Protein AF-A0A6J4SX47-F1 (afdb_monomer)

Nearest PDB structures (foldseek):
  3dm9-assembly1_B  TM=4.734E-01  e=7.392E+00  Pyrococcus furiosus

Radius of gyration: 22.58 Å; Cα contacts (8 Å, |Δi|>4): 98; chains: 1; bounding box: 32×55×76 Å

Foldseek 3Di:
DPDPDDDPQDLQLLLLLLVQLVVNVLSVVSVVDDPVLSVQLVVQLVVCVVPPDFPPDDDGCDSSQSSNQSSCCSVVVDGDGGPHPGTDDPPVRVVVVPPDPDPDPDDDDDDDDDD

Sequence (115 aa):
MPENFQITFRRDLLAETLWEYGEDDLAEAALRLSEDELRQVQILAVWHHENDPEPETGPQLLAGRIMARAMIEFAERTARDTKRVRRRTRPEHAGHLAGERSPDTPAEHGLNRHL

Secondary structure (DSSP, 8-state):
--TT------HHHHHHHHHHTT-HHHHHHHHH--HHHHHHHHHHHHHHHHHSPPPSSSS---HHHHHHHHHHHHHHSS----S-SSPPPPHHHHHHHS-----------------

pLDDT: mean 74.73, std 18.99, range [40.03, 94.62]

Structure (mmCIF, N/CA/C/O backbone):
data_AF-A0A6J4SX47-F1
#
_entry.id   AF-A0A6J4SX47-F1
#
loop_
_atom_site.group_PDB
_atom_site.id
_atom_site.type_symbol
_atom_site.label_atom_id
_atom_site.label_alt_id
_atom_site.label_comp_id
_atom_site.label_asym_id
_atom_site.label_entity_id
_atom_site.label_seq_id
_atom_site.pdbx_PDB_ins_code
_atom_site.Cartn_x
_atom_site.Cartn_y
_atom_site.Cartn_z
_atom_site.occupancy
_atom_site.B_iso_or_equiv
_atom_site.auth_seq_id
_atom_site.auth_comp_id
_atom_site.auth_asym_id
_atom_site.auth_atom_id
_atom_site.pdbx_PDB_model_num
ATOM 1 N N . MET A 1 1 ? 11.214 22.303 -1.314 1.00 40.03 1 MET A N 1
ATOM 2 C CA . MET A 1 1 ? 10.288 21.183 -1.569 1.00 40.03 1 MET A CA 1
ATOM 3 C C . MET A 1 1 ? 10.338 20.918 -3.061 1.00 40.03 1 MET A C 1
ATOM 5 O O . MET A 1 1 ? 10.153 21.888 -3.789 1.00 40.03 1 MET A O 1
ATOM 9 N N . PRO A 1 2 ? 10.687 19.716 -3.543 1.00 44.50 2 PRO A N 1
ATOM 10 C CA . PRO A 1 2 ? 10.609 19.441 -4.974 1.00 44.50 2 PRO A CA 1
ATOM 11 C C . PRO A 1 2 ? 9.133 19.519 -5.402 1.00 44.50 2 PRO A C 1
ATOM 13 O O . PRO A 1 2 ? 8.269 18.891 -4.799 1.00 44.50 2 PRO A O 1
ATOM 16 N N . GLU A 1 3 ? 8.832 20.366 -6.386 1.00 52.53 3 GLU A N 1
ATOM 17 C CA . GLU A 1 3 ? 7.478 20.894 -6.632 1.00 52.53 3 GLU A CA 1
ATOM 18 C C . GLU A 1 3 ? 6.550 20.013 -7.488 1.00 52.53 3 GLU A C 1
ATOM 20 O O . GLU A 1 3 ? 5.399 20.384 -7.673 1.00 52.53 3 GLU A O 1
ATOM 25 N N . ASN A 1 4 ? 6.974 18.844 -7.985 1.00 50.59 4 ASN A N 1
ATOM 26 C CA . ASN A 1 4 ? 6.222 18.165 -9.059 1.00 50.59 4 ASN A CA 1
ATOM 27 C C . ASN A 1 4 ? 5.830 16.698 -8.818 1.00 50.59 4 ASN A C 1
ATOM 29 O O . ASN A 1 4 ? 5.344 16.054 -9.747 1.00 50.59 4 ASN A O 1
ATOM 33 N N . PHE A 1 5 ? 5.981 16.152 -7.607 1.00 51.50 5 PHE A N 1
ATOM 34 C CA . PHE A 1 5 ? 5.524 14.787 -7.317 1.00 51.50 5 PHE A CA 1
ATOM 35 C C . PHE A 1 5 ? 4.291 14.789 -6.409 1.00 51.50 5 PHE A C 1
ATOM 37 O O . PHE A 1 5 ? 4.383 14.881 -5.187 1.00 51.50 5 PHE A O 1
ATOM 44 N N . GLN A 1 6 ? 3.110 14.701 -7.023 1.00 55.22 6 GLN A N 1
ATOM 45 C CA . GLN A 1 6 ? 1.841 14.538 -6.316 1.00 55.22 6 GLN A CA 1
ATOM 46 C C . GLN A 1 6 ? 1.385 13.080 -6.400 1.00 55.22 6 GLN A C 1
ATOM 48 O O . GLN A 1 6 ? 0.811 12.653 -7.402 1.00 55.22 6 GLN A O 1
ATOM 53 N N . ILE A 1 7 ? 1.588 12.311 -5.326 1.00 61.75 7 ILE A N 1
ATOM 54 C CA . ILE A 1 7 ? 0.858 11.051 -5.162 1.00 61.75 7 ILE A CA 1
ATOM 55 C C . ILE A 1 7 ? -0.564 11.406 -4.726 1.00 61.75 7 ILE A C 1
ATOM 57 O O . ILE A 1 7 ? -0.783 11.883 -3.611 1.00 61.75 7 ILE A O 1
ATOM 61 N N . THR A 1 8 ? -1.540 11.163 -5.602 1.00 66.50 8 THR A N 1
ATOM 62 C CA . THR A 1 8 ? -2.956 11.226 -5.221 1.00 66.50 8 THR A CA 1
ATOM 63 C C . THR A 1 8 ? -3.250 10.022 -4.333 1.00 66.50 8 THR A C 1
ATOM 65 O O . THR A 1 8 ? -3.323 8.899 -4.820 1.00 66.50 8 THR A O 1
ATOM 68 N N . PHE A 1 9 ? -3.382 10.248 -3.028 1.00 70.06 9 PHE A N 1
ATOM 69 C CA . PHE A 1 9 ? -3.578 9.188 -2.044 1.00 70.06 9 PHE A CA 1
ATOM 70 C C . PHE A 1 9 ? -5.063 9.056 -1.704 1.00 70.06 9 PHE A C 1
ATOM 72 O O . PHE A 1 9 ? -5.653 9.944 -1.091 1.00 70.06 9 PHE A O 1
ATOM 79 N N . ARG A 1 10 ? -5.684 7.948 -2.116 1.00 85.06 10 ARG A N 1
ATOM 80 C CA . ARG A 1 10 ? -7.049 7.574 -1.723 1.00 85.06 10 ARG A CA 1
ATOM 81 C C . ARG A 1 10 ? -7.076 6.108 -1.307 1.00 85.06 10 ARG A C 1
ATOM 83 O O . ARG A 1 10 ? -6.327 5.303 -1.858 1.00 85.06 10 ARG A O 1
ATOM 90 N N . ARG A 1 11 ? -7.956 5.756 -0.364 1.00 90.19 11 ARG A N 1
ATOM 91 C CA . ARG A 1 11 ? -8.082 4.380 0.158 1.00 90.19 11 ARG A CA 1
ATOM 92 C C . ARG A 1 11 ? -8.378 3.358 -0.932 1.00 90.19 11 ARG A C 1
ATOM 94 O O . ARG A 1 11 ? -7.792 2.285 -0.934 1.00 90.19 11 ARG A O 1
ATOM 101 N N . ASP A 1 12 ? -9.279 3.697 -1.846 1.00 89.44 12 ASP A N 1
ATOM 102 C CA . ASP A 1 12 ? -9.695 2.836 -2.950 1.00 89.44 12 ASP A CA 1
ATOM 103 C C . ASP A 1 12 ? -8.547 2.579 -3.928 1.00 89.44 12 ASP A C 1
ATOM 105 O O . ASP A 1 12 ? -8.277 1.429 -4.262 1.00 89.44 12 ASP A O 1
ATOM 109 N N . LEU A 1 13 ? -7.807 3.627 -4.297 1.00 89.44 13 LEU A N 1
ATOM 110 C CA . LEU A 1 13 ? -6.628 3.492 -5.152 1.00 89.44 13 LEU A CA 1
ATOM 111 C C . LEU A 1 13 ? -5.514 2.677 -4.476 1.00 89.44 13 LEU A C 1
ATOM 113 O O . LEU A 1 13 ? -4.862 1.855 -5.123 1.00 89.44 13 LEU A O 1
ATOM 117 N N . LEU A 1 14 ? -5.290 2.894 -3.176 1.00 91.00 14 LEU A N 1
ATOM 118 C CA . LEU A 1 14 ? -4.312 2.139 -2.395 1.00 91.00 14 LEU A CA 1
ATOM 119 C C . LEU A 1 14 ? -4.688 0.653 -2.333 1.00 91.00 14 LEU A C 1
ATOM 121 O O . LEU A 1 14 ? -3.847 -0.204 -2.598 1.00 91.00 14 LEU A O 1
ATOM 125 N N . ALA A 1 15 ? -5.951 0.356 -2.027 1.00 92.75 15 ALA A N 1
ATOM 126 C CA . ALA A 1 15 ? -6.467 -1.004 -1.963 1.00 92.75 15 ALA A CA 1
ATOM 127 C C . ALA A 1 15 ? -6.364 -1.717 -3.316 1.00 92.75 15 ALA A C 1
ATOM 129 O O . ALA A 1 15 ? -5.870 -2.840 -3.387 1.00 92.75 15 ALA A O 1
ATOM 130 N N . GLU A 1 16 ? -6.758 -1.047 -4.400 1.00 90.88 16 GLU A N 1
ATOM 131 C CA . GLU A 1 16 ? -6.619 -1.577 -5.756 1.00 90.88 16 GLU A CA 1
ATOM 132 C C . GLU A 1 16 ? -5.158 -1.896 -6.083 1.00 90.88 16 GLU A C 1
ATOM 134 O O . GLU A 1 16 ? -4.842 -2.998 -6.529 1.00 90.88 16 GLU A O 1
ATOM 139 N N . THR A 1 17 ? -4.253 -0.965 -5.789 1.00 90.50 17 THR A N 1
ATOM 140 C CA . THR A 1 17 ? -2.818 -1.137 -6.028 1.00 90.50 17 THR A CA 1
ATOM 141 C C . THR A 1 17 ? -2.258 -2.336 -5.256 1.00 90.50 17 THR A C 1
ATOM 143 O O . THR A 1 17 ? -1.522 -3.152 -5.810 1.00 90.50 17 THR A O 1
ATOM 146 N N . LEU A 1 18 ? -2.614 -2.484 -3.980 1.00 92.25 18 LEU A N 1
ATOM 147 C CA . LEU A 1 18 ? -2.185 -3.615 -3.154 1.00 92.25 18 LEU A CA 1
ATOM 148 C C . LEU A 1 18 ? -2.702 -4.941 -3.711 1.00 92.25 18 LEU A C 1
ATOM 150 O O . LEU A 1 18 ? -1.936 -5.900 -3.827 1.00 92.25 18 LEU A O 1
ATOM 154 N N . TRP A 1 19 ? -3.964 -4.977 -4.137 1.00 92.94 19 TRP A N 1
ATOM 155 C CA . TRP A 1 19 ? -4.551 -6.149 -4.776 1.00 92.94 19 TRP A CA 1
ATOM 156 C C . TRP A 1 19 ? -3.837 -6.501 -6.088 1.00 92.94 19 TRP A C 1
ATOM 158 O O . TRP A 1 19 ? -3.506 -7.669 -6.313 1.00 92.94 19 TRP A O 1
ATOM 168 N N . GLU A 1 20 ? -3.509 -5.508 -6.925 1.00 90.44 20 GLU A N 1
ATOM 169 C CA . GLU A 1 20 ? -2.704 -5.709 -8.136 1.00 90.44 20 GLU A CA 1
ATOM 170 C C . GLU A 1 20 ? -1.354 -6.360 -7.803 1.00 90.44 20 GLU A C 1
ATOM 172 O O . GLU A 1 20 ? -0.902 -7.259 -8.511 1.00 90.44 20 GLU A O 1
ATOM 177 N N . TYR A 1 21 ? -0.714 -5.970 -6.705 1.00 90.00 21 TYR A N 1
ATOM 178 C CA . TYR A 1 21 ? 0.553 -6.558 -6.263 1.00 90.00 21 TYR A CA 1
ATOM 179 C C . TYR A 1 21 ? 0.400 -7.837 -5.419 1.00 90.00 21 TYR A C 1
ATOM 181 O O . TYR A 1 21 ? 1.390 -8.454 -5.020 1.00 90.00 21 TYR A O 1
ATOM 189 N N . GLY A 1 22 ? -0.831 -8.312 -5.234 1.00 91.38 22 GLY A N 1
ATOM 190 C CA . GLY A 1 22 ? -1.160 -9.548 -4.533 1.00 91.38 22 GLY A CA 1
ATOM 191 C C . GLY A 1 22 ? -1.086 -9.475 -3.012 1.00 91.38 22 GLY A C 1
ATOM 192 O O . GLY A 1 22 ? -0.977 -10.512 -2.358 1.00 91.38 22 GLY A O 1
ATOM 193 N N . GLU A 1 23 ? -1.153 -8.271 -2.461 1.00 93.06 23 GLU A N 1
ATOM 194 C CA . GLU A 1 23 ? -1.242 -7.997 -1.032 1.00 93.06 23 GLU A CA 1
ATOM 195 C C . GLU A 1 23 ? -2.711 -7.935 -0.589 1.00 93.06 23 GLU A C 1
ATOM 197 O O . GLU A 1 23 ? -3.181 -6.906 -0.116 1.00 93.06 23 GLU A O 1
ATOM 202 N N . ASP A 1 24 ? -3.453 -9.030 -0.774 1.00 93.25 24 ASP A N 1
ATOM 203 C CA . ASP A 1 24 ? -4.917 -9.058 -0.608 1.00 93.25 24 ASP A CA 1
ATOM 204 C C . ASP A 1 24 ? -5.375 -8.637 0.803 1.00 93.25 24 ASP A C 1
ATOM 206 O O . ASP A 1 24 ? -6.250 -7.783 0.939 1.00 93.25 24 ASP A O 1
ATOM 210 N N . ASP A 1 25 ? -4.720 -9.142 1.853 1.00 93.75 25 ASP A N 1
ATOM 211 C CA . ASP A 1 25 ? -5.045 -8.777 3.241 1.00 93.75 25 ASP A CA 1
ATOM 212 C C . ASP A 1 25 ? -4.799 -7.283 3.515 1.00 93.75 25 ASP A C 1
ATOM 214 O O . ASP A 1 25 ? -5.580 -6.618 4.199 1.00 93.75 25 ASP A O 1
ATOM 218 N N . LEU A 1 26 ? -3.723 -6.728 2.943 1.00 93.88 26 LEU A N 1
ATOM 219 C CA . LEU A 1 26 ? -3.403 -5.306 3.070 1.00 93.88 26 LEU A CA 1
ATOM 220 C C . LEU A 1 26 ? -4.336 -4.444 2.220 1.00 93.88 26 LEU A C 1
ATOM 222 O O . LEU A 1 26 ? -4.650 -3.327 2.623 1.00 93.88 26 LEU A O 1
ATOM 226 N N . ALA A 1 27 ? -4.805 -4.948 1.078 1.00 93.88 27 ALA A N 1
ATOM 227 C CA . ALA A 1 27 ? -5.805 -4.278 0.259 1.00 93.88 27 ALA A CA 1
ATOM 228 C C . ALA A 1 27 ? -7.114 -4.107 1.037 1.00 93.88 27 ALA A C 1
ATOM 230 O O . ALA A 1 27 ? -7.681 -3.015 1.069 1.00 93.88 27 ALA A O 1
ATOM 231 N N . GLU A 1 28 ? -7.561 -5.148 1.741 1.00 93.31 28 GLU A N 1
ATOM 232 C CA . GLU A 1 28 ? -8.718 -5.021 2.621 1.00 93.31 28 GLU A CA 1
ATOM 233 C C . GLU A 1 28 ? -8.457 -4.092 3.813 1.00 93.31 28 GLU A C 1
ATOM 235 O O . GLU A 1 28 ? -9.337 -3.323 4.206 1.00 93.31 28 GLU A O 1
ATOM 240 N N . ALA A 1 29 ? -7.261 -4.149 4.407 1.00 93.19 29 ALA A N 1
ATOM 241 C CA . ALA A 1 29 ? -6.884 -3.262 5.505 1.00 93.19 29 ALA A CA 1
ATOM 242 C C . ALA A 1 29 ? -6.868 -1.787 5.069 1.00 93.19 29 ALA A C 1
ATOM 244 O O . ALA A 1 29 ? -7.358 -0.928 5.799 1.00 93.19 29 ALA A O 1
ATOM 245 N N . ALA A 1 30 ? -6.392 -1.497 3.855 1.00 93.06 30 ALA A N 1
ATOM 246 C CA . ALA A 1 30 ? -6.333 -0.152 3.289 1.00 93.06 30 ALA A CA 1
ATOM 247 C C . ALA A 1 30 ? -7.714 0.520 3.205 1.00 93.06 30 ALA A C 1
ATOM 249 O O . ALA A 1 30 ? -7.841 1.720 3.456 1.00 93.06 30 ALA A O 1
ATOM 250 N N . LEU A 1 31 ? -8.768 -0.252 2.921 1.00 93.19 31 LEU A N 1
ATOM 251 C CA . LEU A 1 31 ? -10.146 0.251 2.890 1.00 93.19 31 LEU A CA 1
ATOM 252 C C . LEU A 1 31 ? -10.677 0.653 4.274 1.00 93.19 31 LEU A C 1
ATOM 254 O O . LEU A 1 31 ? -11.631 1.425 4.355 1.00 93.19 31 LEU A O 1
ATOM 258 N N . ARG A 1 32 ? -10.073 0.141 5.351 1.00 93.44 32 ARG A N 1
ATOM 259 C CA . ARG A 1 32 ? -10.506 0.359 6.740 1.00 93.44 32 ARG A CA 1
ATOM 260 C C . ARG A 1 32 ? -9.692 1.432 7.471 1.00 93.44 32 ARG A C 1
ATOM 262 O O . ARG A 1 32 ? -10.027 1.746 8.608 1.00 93.44 32 ARG A O 1
ATOM 269 N N . LEU A 1 33 ? -8.659 1.995 6.838 1.00 91.56 33 LEU A N 1
ATOM 270 C CA . LEU A 1 33 ? -7.821 3.037 7.437 1.00 91.56 33 LEU A CA 1
ATOM 271 C C . LEU A 1 33 ? -8.645 4.270 7.814 1.00 91.56 33 LEU A C 1
ATOM 273 O O . LEU A 1 33 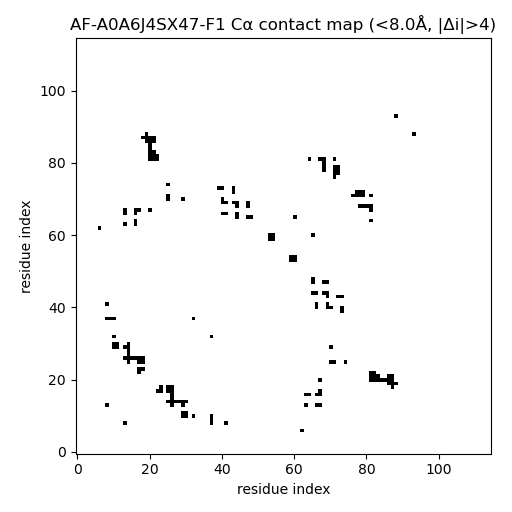? -9.480 4.733 7.042 1.00 91.56 33 LEU A O 1
ATOM 277 N N . SER A 1 34 ? -8.362 4.883 8.951 1.00 92.81 34 SER A N 1
ATOM 278 C CA . SER A 1 34 ? -8.803 6.246 9.258 1.00 92.81 34 SER A CA 1
ATOM 279 C C . SER A 1 34 ? -8.083 7.279 8.378 1.00 92.81 34 SER A C 1
ATOM 281 O O . SER A 1 34 ? -7.127 6.967 7.669 1.00 92.81 34 SER A O 1
ATOM 283 N N . GLU A 1 35 ? -8.561 8.527 8.364 1.00 88.31 35 GLU A N 1
ATOM 284 C CA . GLU A 1 35 ? -7.887 9.615 7.628 1.00 88.31 35 GLU A CA 1
ATOM 285 C C . GLU A 1 35 ? -6.475 9.883 8.173 1.00 88.31 35 GLU A C 1
ATOM 287 O O . GLU A 1 35 ? -5.560 10.203 7.414 1.00 88.31 35 GLU A O 1
ATOM 292 N N . ASP A 1 36 ? -6.279 9.728 9.484 1.00 90.88 36 ASP A N 1
ATOM 293 C CA . ASP A 1 36 ? -4.980 9.943 10.120 1.00 90.88 36 ASP A CA 1
ATOM 294 C C . ASP A 1 36 ? -3.988 8.834 9.773 1.00 90.88 36 ASP A C 1
ATOM 296 O O . ASP A 1 36 ? -2.831 9.123 9.469 1.00 90.88 36 ASP A O 1
ATOM 300 N N . GLU A 1 37 ? -4.433 7.578 9.749 1.00 92.94 37 GLU A N 1
ATOM 301 C CA . GLU A 1 37 ? -3.597 6.458 9.307 1.00 92.94 37 GLU A CA 1
ATOM 302 C C . GLU A 1 37 ? -3.280 6.567 7.813 1.00 92.94 37 GLU A C 1
ATOM 304 O O . GLU A 1 37 ? -2.129 6.403 7.416 1.00 92.94 37 GLU A O 1
ATOM 309 N N . LEU A 1 38 ? -4.259 6.944 6.982 1.00 90.81 38 LEU A N 1
ATOM 310 C CA . LEU A 1 38 ? -4.030 7.190 5.557 1.00 90.81 38 LEU A CA 1
ATOM 311 C C . LEU A 1 38 ? -2.968 8.280 5.336 1.00 90.81 38 LEU A C 1
ATOM 313 O O . LEU A 1 38 ? -2.099 8.132 4.476 1.00 90.81 38 LEU A O 1
ATOM 317 N N . ARG A 1 39 ? -2.989 9.346 6.147 1.00 89.31 39 ARG A N 1
ATOM 318 C CA . ARG A 1 39 ? -1.963 10.396 6.120 1.00 89.31 39 ARG A CA 1
ATOM 319 C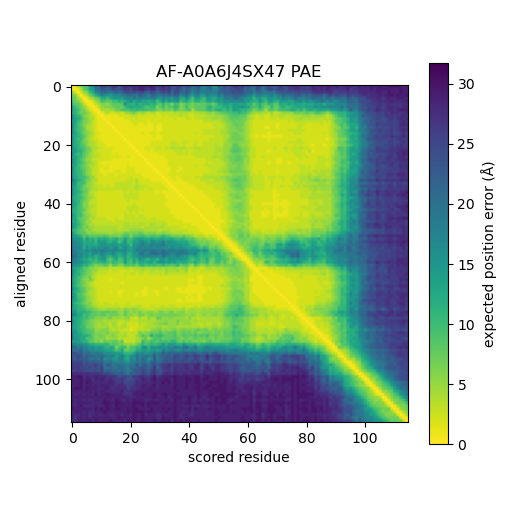 C . ARG A 1 39 ? -0.587 9.869 6.529 1.00 89.31 39 ARG A C 1
ATOM 321 O O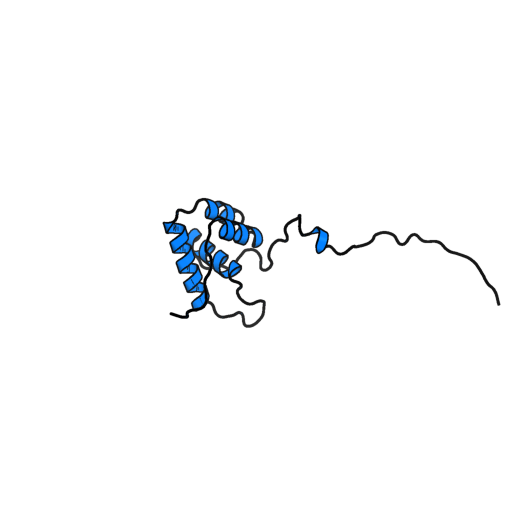 . ARG A 1 39 ? 0.405 10.257 5.919 1.00 89.31 39 ARG A O 1
ATOM 328 N N . GLN A 1 40 ? -0.505 8.991 7.527 1.00 91.62 40 GLN A N 1
ATOM 329 C CA . GLN A 1 40 ? 0.767 8.372 7.921 1.00 91.62 40 GLN A CA 1
ATOM 330 C C . GLN A 1 40 ? 1.347 7.515 6.792 1.00 91.62 40 GLN A C 1
ATOM 332 O O . GLN A 1 40 ? 2.527 7.647 6.470 1.00 91.62 40 GLN A O 1
ATOM 337 N N . VAL A 1 41 ? 0.511 6.712 6.129 1.00 92.31 41 VAL A N 1
ATOM 338 C CA . VAL A 1 41 ? 0.925 5.926 4.958 1.00 92.31 41 VAL A CA 1
ATOM 339 C C . VAL A 1 41 ? 1.402 6.844 3.824 1.00 92.31 41 VAL A C 1
ATOM 341 O O . VAL A 1 41 ? 2.415 6.565 3.188 1.00 92.31 41 VAL A O 1
ATOM 344 N N . GLN A 1 42 ? 0.735 7.979 3.595 1.00 90.06 42 GLN A N 1
ATOM 345 C CA . GLN A 1 42 ? 1.172 8.957 2.596 1.00 90.06 42 GLN A CA 1
ATOM 346 C C . G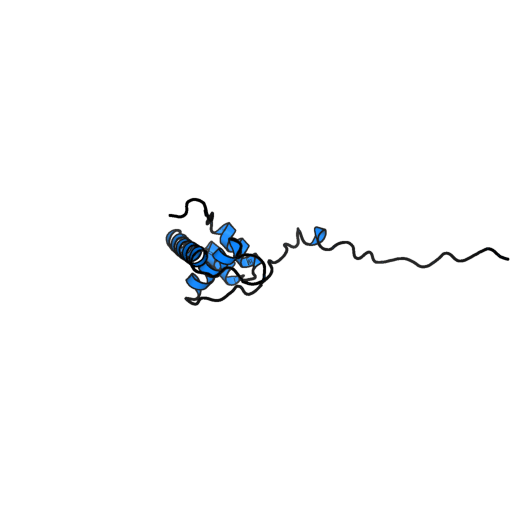LN A 1 42 ? 2.553 9.552 2.920 1.00 90.06 42 GLN A C 1
ATOM 348 O O . GLN A 1 42 ? 3.373 9.710 2.017 1.00 90.06 42 GLN A O 1
ATOM 353 N N . ILE A 1 43 ? 2.831 9.862 4.189 1.00 90.62 43 ILE A N 1
ATOM 354 C CA . ILE A 1 43 ? 4.144 10.368 4.622 1.00 90.62 43 ILE A CA 1
ATOM 355 C C . ILE A 1 43 ? 5.237 9.326 4.352 1.00 90.62 43 ILE A C 1
ATOM 357 O O . ILE A 1 43 ? 6.280 9.672 3.800 1.00 90.62 43 ILE A O 1
ATOM 361 N N . LEU A 1 44 ? 4.979 8.053 4.665 1.00 91.06 44 LEU A N 1
ATOM 362 C CA . LEU A 1 44 ? 5.902 6.955 4.356 1.00 91.06 44 LEU A CA 1
ATOM 363 C C . LEU A 1 44 ? 6.121 6.800 2.845 1.00 91.06 44 LEU A C 1
ATOM 365 O O . LEU A 1 44 ? 7.242 6.579 2.401 1.00 91.06 44 LEU A O 1
ATOM 369 N N . ALA A 1 45 ? 5.079 6.981 2.031 1.00 89.25 45 ALA A N 1
ATOM 370 C CA . ALA A 1 45 ? 5.204 6.927 0.576 1.00 89.25 45 ALA A CA 1
ATOM 371 C C . ALA A 1 45 ? 6.095 8.048 0.020 1.00 89.25 45 ALA A C 1
ATOM 373 O O . ALA A 1 45 ? 6.900 7.802 -0.876 1.00 89.25 45 ALA A O 1
ATOM 374 N N . VAL A 1 46 ? 5.990 9.267 0.559 1.00 87.31 46 VAL A N 1
ATOM 375 C CA . VAL A 1 46 ? 6.900 10.368 0.200 1.00 87.31 46 VAL A CA 1
ATOM 376 C C . VAL A 1 46 ? 8.328 10.042 0.633 1.00 87.31 46 VAL A C 1
ATOM 378 O O . VAL A 1 46 ? 9.250 10.211 -0.158 1.00 87.31 46 VAL A O 1
ATOM 381 N N . TRP A 1 47 ? 8.507 9.503 1.843 1.00 88.44 47 TRP A N 1
ATOM 382 C CA . TRP A 1 47 ? 9.824 9.093 2.324 1.00 88.44 47 TRP A CA 1
ATOM 383 C C . TRP A 1 47 ? 10.471 8.054 1.397 1.00 88.44 47 TRP A C 1
ATOM 385 O O . TRP A 1 47 ? 11.609 8.251 0.977 1.00 88.44 47 TRP A O 1
ATOM 395 N N . HIS A 1 48 ? 9.742 7.010 0.992 1.00 85.00 48 HIS A N 1
ATOM 396 C CA . HIS A 1 48 ? 10.240 6.025 0.025 1.00 85.00 48 HIS A CA 1
ATOM 397 C C . HIS A 1 48 ? 10.555 6.644 -1.335 1.00 85.00 48 HIS A C 1
ATOM 399 O O . HIS A 1 48 ? 11.555 6.286 -1.943 1.00 85.00 48 HIS A O 1
ATOM 405 N N . HIS A 1 49 ? 9.735 7.579 -1.822 1.00 83.62 49 HIS A N 1
ATOM 406 C CA . HIS A 1 49 ? 10.012 8.256 -3.087 1.00 83.62 49 HIS A CA 1
ATOM 407 C C . HIS A 1 49 ? 11.338 9.030 -3.065 1.00 83.62 49 HIS A C 1
ATOM 409 O O . HIS A 1 49 ? 12.050 9.038 -4.064 1.00 83.62 49 HIS A O 1
ATOM 415 N N . GLU A 1 50 ? 11.665 9.671 -1.941 1.00 83.44 50 GLU A N 1
ATOM 416 C CA . GLU A 1 50 ? 12.887 10.471 -1.804 1.00 83.44 50 GLU A CA 1
ATOM 417 C C . GLU 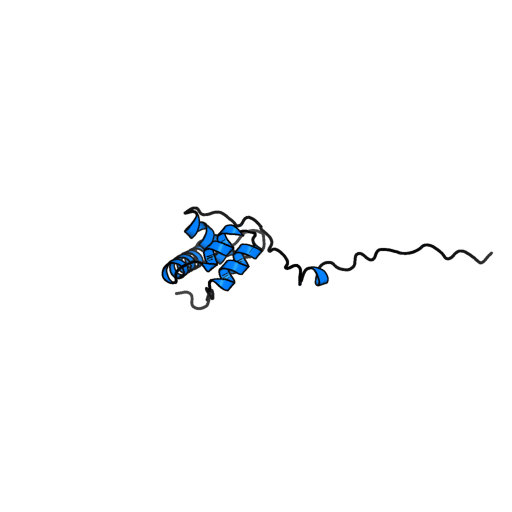A 1 50 ? 14.130 9.640 -1.442 1.00 83.44 50 GLU A C 1
ATOM 419 O O . GLU A 1 50 ? 15.243 10.058 -1.759 1.00 83.44 50 GLU A O 1
ATOM 424 N N . ASN A 1 51 ? 13.964 8.498 -0.762 1.00 83.19 51 ASN A N 1
ATOM 425 C CA . ASN A 1 51 ? 15.076 7.753 -0.156 1.00 83.19 51 ASN A CA 1
ATOM 426 C C . ASN A 1 51 ? 15.346 6.384 -0.791 1.00 83.19 51 ASN A C 1
ATOM 428 O O . ASN A 1 51 ? 16.463 5.878 -0.653 1.00 83.19 51 ASN A O 1
ATOM 432 N N . ASP A 1 52 ? 14.375 5.767 -1.471 1.00 77.12 52 ASP A N 1
ATOM 433 C CA . ASP A 1 52 ? 14.630 4.500 -2.151 1.00 77.12 52 ASP A CA 1
ATOM 434 C C . ASP A 1 52 ? 15.499 4.764 -3.394 1.00 77.12 52 ASP A C 1
ATOM 436 O O . ASP A 1 52 ? 15.132 5.586 -4.240 1.00 77.12 52 ASP A O 1
ATOM 440 N N . PRO A 1 53 ? 16.640 4.069 -3.553 1.00 69.94 53 PRO A N 1
ATOM 441 C CA . PRO A 1 53 ? 17.441 4.197 -4.759 1.00 69.94 53 PRO A CA 1
ATOM 442 C C . PRO A 1 53 ? 16.624 3.734 -5.968 1.00 69.94 53 PRO A C 1
ATOM 444 O O . PRO A 1 53 ? 15.945 2.700 -5.914 1.00 69.94 53 PRO A O 1
ATOM 447 N N . GLU A 1 54 ? 16.708 4.476 -7.075 1.00 68.19 54 GLU A N 1
ATOM 448 C CA . GLU A 1 54 ? 16.153 3.991 -8.335 1.00 68.19 54 GLU A CA 1
ATOM 449 C C . GLU A 1 54 ? 16.788 2.633 -8.671 1.00 68.19 54 GLU A C 1
ATOM 451 O O . GLU A 1 54 ? 18.002 2.459 -8.516 1.00 68.19 54 GLU A O 1
ATOM 456 N N . PRO A 1 55 ? 15.993 1.640 -9.101 1.00 65.19 55 PRO A N 1
ATOM 457 C CA . PRO A 1 55 ? 16.535 0.329 -9.408 1.00 65.19 55 PRO A CA 1
ATOM 458 C C . PRO A 1 55 ? 17.557 0.439 -10.548 1.00 65.19 55 PRO A C 1
ATOM 460 O O . PRO A 1 55 ? 17.213 0.882 -11.642 1.00 65.19 55 PRO A O 1
ATOM 463 N N . GLU A 1 56 ? 18.794 -0.020 -10.314 1.00 60.53 56 GLU A N 1
ATOM 464 C CA . GLU A 1 56 ? 19.865 -0.043 -11.331 1.00 60.53 56 GLU A CA 1
ATOM 465 C C . GLU A 1 56 ? 19.447 -0.815 -12.593 1.00 60.53 56 GLU A C 1
ATOM 467 O O . GLU A 1 56 ? 19.886 -0.518 -13.703 1.00 60.53 56 GLU A O 1
ATOM 472 N N . THR A 1 57 ? 18.576 -1.815 -12.423 1.00 52.38 57 THR A N 1
ATOM 473 C CA . THR A 1 57 ? 17.941 -2.562 -13.507 1.00 52.38 57 THR A CA 1
ATOM 474 C C . THR A 1 57 ? 16.488 -2.881 -13.159 1.00 52.38 57 THR A C 1
ATOM 476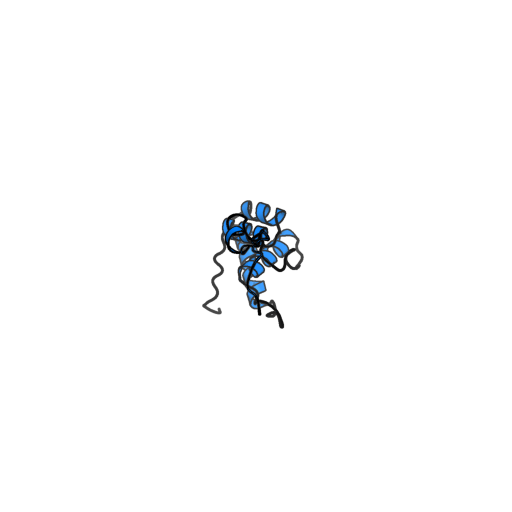 O O . THR A 1 57 ? 16.171 -3.312 -12.051 1.00 52.38 57 THR A O 1
ATOM 479 N N . GLY A 1 58 ? 15.588 -2.695 -14.125 1.00 56.91 58 GLY A N 1
ATOM 480 C CA . GLY A 1 58 ? 14.158 -2.963 -13.968 1.00 56.91 58 GLY A CA 1
ATOM 481 C C . GLY A 1 58 ? 13.284 -1.723 -14.174 1.00 56.91 58 GLY A C 1
ATOM 482 O O . GLY A 1 58 ? 13.790 -0.638 -14.450 1.00 56.91 58 GLY A O 1
ATOM 483 N N . PRO A 1 59 ? 11.952 -1.881 -14.111 1.00 56.12 59 PRO A N 1
ATOM 484 C CA . PRO A 1 59 ? 11.045 -0.749 -14.223 1.00 56.12 59 PRO A CA 1
ATOM 485 C C . PRO A 1 59 ? 11.252 0.199 -13.038 1.00 56.12 59 PRO A C 1
ATOM 487 O O . PRO A 1 59 ? 11.373 -0.266 -11.903 1.00 56.12 59 PRO A O 1
ATOM 490 N N . GLN A 1 60 ? 11.247 1.510 -13.308 1.00 62.62 60 GLN A N 1
ATOM 491 C CA . GLN A 1 60 ? 11.246 2.549 -12.273 1.00 62.62 60 GLN A CA 1
ATOM 492 C C . GLN A 1 60 ? 10.204 2.229 -11.194 1.00 62.62 60 GLN A C 1
ATOM 494 O O . GLN A 1 60 ? 9.160 1.629 -11.483 1.00 62.62 60 GLN A O 1
ATOM 499 N N . LEU A 1 61 ? 10.478 2.640 -9.953 1.00 65.31 61 LEU A N 1
ATOM 500 C CA . LEU A 1 61 ? 9.513 2.581 -8.857 1.00 65.31 61 LEU A CA 1
ATOM 501 C C . LEU A 1 61 ? 8.305 3.461 -9.206 1.00 65.31 61 LEU A C 1
ATOM 503 O O . LEU A 1 61 ? 8.245 4.647 -8.905 1.00 65.31 61 LEU A O 1
ATOM 507 N N . LEU A 1 62 ? 7.331 2.864 -9.893 1.00 76.06 62 LEU A N 1
ATOM 508 C CA . LEU A 1 62 ? 6.069 3.510 -10.220 1.00 76.06 62 LEU A CA 1
ATOM 509 C C . LEU A 1 62 ? 5.355 3.869 -8.914 1.00 76.06 62 LEU A C 1
ATOM 511 O O . LEU A 1 62 ? 5.396 3.087 -7.961 1.00 76.06 62 LEU A O 1
ATOM 515 N N . ALA A 1 63 ? 4.628 4.989 -8.898 1.00 80.25 63 ALA A N 1
ATOM 516 C CA . ALA A 1 63 ? 3.905 5.482 -7.721 1.00 80.25 63 ALA A CA 1
ATOM 517 C C . ALA A 1 63 ? 3.101 4.385 -6.992 1.00 80.25 63 ALA A C 1
ATOM 519 O O . ALA A 1 63 ? 3.103 4.331 -5.769 1.00 80.25 63 ALA A O 1
ATOM 520 N N . GLY A 1 64 ? 2.496 3.440 -7.724 1.00 84.75 64 GLY A N 1
ATOM 521 C CA . GLY A 1 64 ? 1.797 2.294 -7.131 1.00 84.75 64 GLY A CA 1
ATOM 522 C C . GLY A 1 64 ? 2.672 1.400 -6.241 1.00 84.75 64 GLY A C 1
ATOM 523 O O . GLY A 1 64 ? 2.260 1.006 -5.155 1.00 84.75 64 GLY A O 1
ATOM 524 N N . ARG A 1 65 ? 3.908 1.107 -6.649 1.00 85.44 65 ARG A N 1
ATOM 525 C CA . ARG A 1 65 ? 4.811 0.269 -5.849 1.00 85.44 65 ARG A CA 1
ATOM 526 C C . ARG A 1 65 ? 5.299 1.002 -4.601 1.00 85.44 65 ARG A C 1
ATOM 528 O O . ARG A 1 65 ? 5.397 0.386 -3.547 1.00 85.44 65 ARG A O 1
ATOM 535 N N . ILE A 1 66 ? 5.518 2.312 -4.710 1.00 88.75 66 ILE A N 1
ATOM 536 C CA . ILE A 1 66 ? 5.839 3.184 -3.572 1.00 88.75 66 ILE A CA 1
ATOM 537 C C . ILE A 1 66 ? 4.686 3.174 -2.556 1.00 88.75 66 ILE A C 1
ATOM 539 O O . ILE A 1 66 ? 4.910 2.937 -1.372 1.00 88.75 66 ILE A O 1
ATOM 543 N N . MET A 1 67 ? 3.441 3.338 -3.020 1.00 90.56 67 MET A N 1
ATOM 544 C CA . MET A 1 67 ? 2.249 3.260 -2.164 1.00 90.56 67 MET A CA 1
ATOM 545 C C . MET A 1 67 ? 2.123 1.901 -1.463 1.00 90.56 67 MET A C 1
ATOM 547 O O . MET A 1 67 ? 1.822 1.844 -0.272 1.00 90.56 67 MET A O 1
ATOM 551 N N . ALA A 1 68 ? 2.380 0.806 -2.183 1.00 90.69 68 ALA A N 1
ATOM 552 C CA . ALA A 1 68 ? 2.305 -0.535 -1.619 1.00 90.69 68 ALA A CA 1
ATOM 553 C C . ALA A 1 68 ? 3.375 -0.778 -0.539 1.00 90.69 68 ALA A C 1
ATOM 555 O O . ALA A 1 68 ? 3.045 -1.298 0.524 1.00 90.69 68 ALA A O 1
ATOM 556 N N . ARG A 1 69 ? 4.629 -0.355 -0.768 1.00 90.50 69 ARG A N 1
ATOM 557 C CA . ARG A 1 69 ? 5.707 -0.451 0.237 1.00 90.50 69 ARG A CA 1
ATOM 558 C C . ARG A 1 69 ? 5.401 0.371 1.483 1.00 90.50 69 ARG A C 1
ATOM 560 O O . ARG A 1 69 ? 5.544 -0.145 2.584 1.00 90.50 69 ARG A O 1
ATOM 567 N N . ALA A 1 70 ? 4.888 1.586 1.310 1.00 92.81 70 ALA A N 1
ATOM 568 C CA . ALA A 1 70 ? 4.491 2.431 2.429 1.00 92.81 70 ALA A CA 1
ATOM 569 C C . ALA A 1 70 ? 3.408 1.778 3.303 1.00 92.81 70 ALA A C 1
ATOM 571 O O . ALA A 1 70 ? 3.489 1.819 4.528 1.00 92.81 70 ALA A O 1
ATOM 572 N N . MET A 1 71 ? 2.404 1.141 2.688 1.00 94.62 71 MET A N 1
ATOM 573 C CA . MET A 1 71 ? 1.365 0.429 3.438 1.00 94.62 71 MET A CA 1
ATOM 574 C C . MET A 1 71 ? 1.907 -0.820 4.142 1.00 94.62 71 MET A C 1
ATOM 576 O O . MET A 1 71 ? 1.512 -1.103 5.271 1.00 94.62 71 MET A O 1
ATOM 580 N N . ILE A 1 72 ? 2.812 -1.559 3.498 1.00 93.69 72 ILE A N 1
ATOM 581 C CA . ILE A 1 72 ? 3.502 -2.701 4.109 1.00 93.69 72 ILE A CA 1
ATOM 582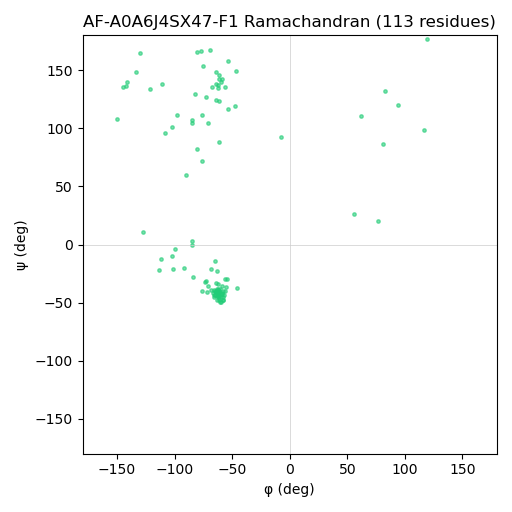 C C . ILE A 1 72 ? 4.285 -2.242 5.342 1.00 93.69 72 ILE A C 1
ATOM 584 O O . ILE A 1 72 ? 4.128 -2.822 6.413 1.00 93.69 72 ILE A O 1
ATOM 588 N N . GLU A 1 73 ? 5.078 -1.177 5.219 1.00 93.94 73 GLU A N 1
ATOM 589 C CA . GLU A 1 73 ? 5.865 -0.652 6.333 1.00 93.94 73 GLU A CA 1
ATOM 590 C C . GLU A 1 73 ? 4.971 -0.164 7.474 1.00 93.94 73 GLU A C 1
ATOM 592 O O . GLU A 1 73 ? 5.226 -0.476 8.637 1.00 93.94 73 GLU A O 1
ATOM 597 N N . PHE A 1 74 ? 3.874 0.522 7.153 1.00 94.19 74 PHE A N 1
ATOM 598 C CA . PHE A 1 74 ? 2.892 0.949 8.143 1.00 94.19 74 PHE A CA 1
ATOM 599 C C . PHE A 1 74 ? 2.257 -0.234 8.895 1.00 94.19 74 PHE A C 1
ATOM 601 O O . PHE A 1 74 ? 2.203 -0.233 10.127 1.00 94.19 74 PHE A O 1
ATOM 608 N N . ALA A 1 75 ? 1.784 -1.248 8.167 1.00 92.69 75 ALA A N 1
ATOM 609 C CA . ALA A 1 75 ? 1.038 -2.364 8.742 1.00 92.69 75 ALA A CA 1
ATOM 610 C C . ALA A 1 75 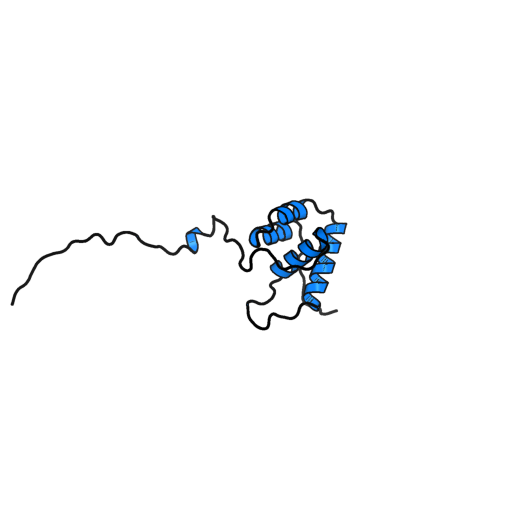? 1.937 -3.370 9.476 1.00 92.69 75 ALA A C 1
ATOM 612 O O . ALA A 1 75 ? 1.572 -3.882 10.534 1.00 92.69 75 ALA A O 1
ATOM 613 N N . GLU A 1 76 ? 3.115 -3.656 8.923 1.00 92.31 76 GLU A N 1
ATOM 614 C CA . GLU A 1 76 ? 4.004 -4.718 9.401 1.00 92.31 76 GLU A CA 1
ATOM 615 C C . GLU A 1 76 ? 5.175 -4.183 10.237 1.00 92.31 76 GLU A C 1
ATOM 617 O O . GLU A 1 76 ? 5.885 -4.966 10.869 1.00 92.31 76 GLU A O 1
ATOM 622 N N . ARG A 1 77 ? 5.381 -2.857 10.271 1.00 90.50 77 ARG A N 1
ATOM 623 C CA . ARG A 1 77 ? 6.533 -2.188 10.910 1.00 90.50 77 ARG A CA 1
ATOM 624 C C . ARG A 1 77 ? 7.882 -2.690 10.391 1.00 90.50 77 ARG A C 1
ATOM 626 O O . ARG A 1 77 ? 8.887 -2.652 11.100 1.00 90.50 77 ARG A O 1
ATOM 633 N N . THR A 1 78 ? 7.899 -3.189 9.159 1.00 85.50 78 THR A N 1
ATOM 634 C CA . THR A 1 78 ? 9.091 -3.686 8.482 1.00 85.50 78 THR A CA 1
ATOM 635 C C . THR A 1 78 ? 9.061 -3.289 7.014 1.00 85.50 78 THR A C 1
ATOM 637 O O . THR A 1 78 ? 8.017 -3.341 6.364 1.00 85.50 78 THR A O 1
ATOM 640 N N . ALA A 1 79 ? 10.218 -2.900 6.484 1.00 80.44 79 ALA A N 1
ATOM 641 C CA . ALA A 1 79 ? 10.367 -2.574 5.077 1.00 80.44 79 ALA A CA 1
ATOM 642 C C . ALA A 1 79 ? 10.636 -3.860 4.283 1.00 80.44 79 ALA A C 1
ATOM 644 O O . ALA A 1 79 ? 11.732 -4.423 4.326 1.00 80.44 79 ALA A O 1
ATOM 645 N N . ARG A 1 80 ? 9.639 -4.316 3.521 1.00 86.88 80 ARG A N 1
ATOM 646 C CA . ARG A 1 80 ? 9.801 -5.376 2.515 1.00 86.88 80 ARG A CA 1
ATOM 647 C C . ARG A 1 80 ? 9.212 -4.944 1.178 1.00 86.88 80 ARG A C 1
ATOM 649 O O . ARG A 1 80 ? 8.478 -3.965 1.079 1.00 86.88 80 ARG A O 1
ATOM 656 N N . ASP A 1 81 ? 9.562 -5.671 0.127 1.00 83.88 81 ASP A N 1
ATOM 657 C CA . ASP A 1 81 ? 8.933 -5.487 -1.178 1.00 83.88 81 ASP A CA 1
ATOM 658 C C . ASP A 1 81 ? 7.572 -6.204 -1.238 1.00 83.88 81 ASP A C 1
ATOM 660 O O . ASP A 1 81 ? 7.232 -7.044 -0.397 1.00 83.88 81 ASP A O 1
ATOM 664 N N . THR A 1 82 ? 6.795 -5.861 -2.257 1.00 84.38 82 THR A N 1
ATOM 665 C CA . THR A 1 82 ? 5.514 -6.490 -2.582 1.00 84.38 82 THR A CA 1
ATOM 666 C C . THR A 1 82 ? 5.667 -7.964 -2.974 1.00 84.38 82 THR A C 1
ATOM 668 O O . THR A 1 82 ? 6.651 -8.356 -3.604 1.00 84.38 82 THR A O 1
ATOM 671 N N . LYS A 1 83 ? 4.657 -8.791 -2.667 1.00 86.31 83 LYS A N 1
ATOM 672 C CA . LYS A 1 83 ? 4.606 -10.224 -3.024 1.00 86.31 83 LYS A CA 1
ATOM 673 C C . LYS A 1 83 ? 4.790 -10.492 -4.519 1.00 86.31 83 LYS A C 1
ATOM 675 O O . LYS A 1 83 ? 5.271 -11.560 -4.896 1.00 86.31 83 LYS A O 1
ATOM 680 N N . ARG A 1 84 ? 4.383 -9.561 -5.387 1.00 82.69 84 ARG A N 1
ATOM 681 C CA . ARG A 1 84 ? 4.533 -9.683 -6.840 1.00 82.69 84 ARG A CA 1
ATOM 682 C C . ARG A 1 84 ? 5.343 -8.534 -7.411 1.00 82.69 84 ARG A C 1
ATOM 684 O O . ARG A 1 84 ? 5.023 -7.378 -7.209 1.00 82.69 84 ARG A O 1
ATOM 691 N N . VAL A 1 85 ? 6.295 -8.863 -8.280 1.00 78.38 85 VAL A N 1
ATOM 692 C CA . VAL A 1 85 ? 7.013 -7.854 -9.079 1.00 78.38 85 VAL A CA 1
ATOM 693 C C . VAL A 1 85 ? 6.120 -7.272 -10.186 1.00 78.38 85 VAL A C 1
ATOM 695 O O . VAL A 1 85 ? 6.263 -6.112 -10.567 1.00 78.38 85 VAL A O 1
ATOM 698 N N . ARG A 1 86 ? 5.189 -8.076 -10.719 1.00 77.62 86 ARG A N 1
ATOM 699 C CA . ARG A 1 86 ? 4.250 -7.678 -11.777 1.00 77.62 86 ARG A CA 1
ATOM 700 C C . ARG A 1 86 ? 2.829 -7.592 -11.234 1.00 77.62 86 ARG A C 1
ATOM 702 O O . ARG A 1 86 ? 2.388 -8.490 -10.517 1.00 77.62 86 ARG A O 1
ATOM 709 N N . ARG A 1 87 ? 2.111 -6.548 -11.651 1.00 81.88 87 ARG A N 1
ATOM 710 C CA . ARG A 1 87 ? 0.690 -6.357 -11.346 1.00 81.88 87 ARG A CA 1
ATOM 711 C C . ARG A 1 87 ? -0.137 -7.531 -11.870 1.00 81.88 87 ARG A C 1
ATOM 713 O O . ARG A 1 87 ? 0.142 -8.065 -12.946 1.00 81.88 87 ARG A O 1
ATOM 720 N N . ARG A 1 88 ? -1.158 -7.930 -11.117 1.00 82.69 88 ARG A N 1
ATOM 721 C CA . ARG A 1 88 ? -2.228 -8.811 -11.582 1.00 82.69 88 ARG A CA 1
ATOM 722 C C . ARG A 1 88 ? -2.962 -8.106 -12.718 1.00 82.69 88 ARG A C 1
ATOM 724 O O . ARG A 1 88 ? -3.291 -6.930 -12.621 1.00 82.69 88 ARG A O 1
ATOM 731 N N . THR A 1 89 ? -3.228 -8.839 -13.790 1.00 76.06 89 THR A N 1
ATOM 732 C CA . THR A 1 89 ? -4.136 -8.386 -14.843 1.00 76.06 89 THR A CA 1
ATOM 733 C C . THR A 1 89 ? -5.557 -8.688 -14.389 1.00 76.06 89 THR A C 1
ATOM 735 O O . THR A 1 89 ? -5.836 -9.820 -13.988 1.00 76.06 89 THR A O 1
ATOM 738 N N . ARG A 1 90 ? -6.459 -7.704 -14.441 1.00 66.19 90 ARG A N 1
ATOM 739 C CA . ARG A 1 90 ? -7.874 -7.975 -14.174 1.00 66.19 90 ARG A CA 1
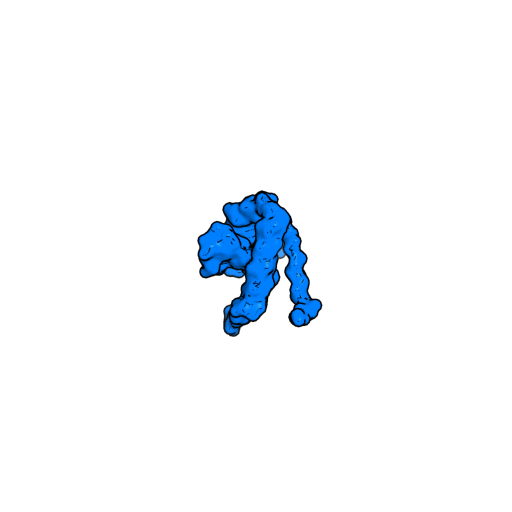ATOM 740 C C . ARG A 1 90 ? -8.425 -8.981 -15.196 1.00 66.19 90 ARG A C 1
ATOM 742 O O . ARG A 1 90 ? -8.061 -8.888 -16.372 1.00 66.19 90 ARG A O 1
ATOM 749 N N . PRO A 1 91 ? -9.316 -9.906 -14.800 1.00 61.97 91 PRO A N 1
ATOM 750 C CA . PRO A 1 91 ? -9.950 -10.836 -15.733 1.00 61.97 91 PRO A CA 1
ATOM 751 C C . PRO A 1 91 ? -10.658 -10.118 -16.891 1.00 61.97 91 PRO A C 1
ATOM 753 O O . PRO A 1 91 ? -10.540 -10.565 -18.029 1.00 61.97 91 PRO A O 1
ATOM 756 N N . GLU A 1 92 ? -11.291 -8.960 -16.643 1.00 57.28 92 GLU A N 1
ATOM 757 C CA . GLU A 1 92 ? -11.916 -8.147 -17.702 1.00 57.28 92 GLU A CA 1
ATOM 758 C C . GLU A 1 92 ? -10.923 -7.569 -18.732 1.00 57.28 92 GLU A C 1
ATOM 760 O O . GLU A 1 92 ? -11.326 -7.114 -19.800 1.00 57.28 92 GLU A O 1
ATOM 765 N N . HIS A 1 93 ? -9.620 -7.594 -18.441 1.00 50.50 93 HIS A N 1
ATOM 766 C CA . HIS A 1 93 ? -8.548 -7.132 -19.330 1.00 50.50 93 HIS A CA 1
ATOM 767 C C . HIS A 1 93 ? -7.653 -8.269 -19.838 1.00 50.50 93 HIS A C 1
ATOM 769 O O . HIS A 1 93 ? -6.893 -8.081 -20.789 1.00 50.50 93 HIS A O 1
ATOM 775 N N . ALA A 1 94 ? -7.763 -9.467 -19.258 1.00 52.22 94 ALA A N 1
ATOM 776 C CA . ALA A 1 94 ? -7.015 -10.641 -19.695 1.00 52.22 94 ALA A CA 1
ATOM 777 C C . ALA A 1 94 ? -7.400 -11.071 -21.121 1.00 52.22 94 ALA A C 1
ATOM 779 O O . ALA A 1 94 ? -6.530 -11.496 -21.879 1.00 52.22 94 ALA A O 1
ATOM 780 N N . GLY A 1 95 ? -8.667 -10.885 -21.515 1.00 48.28 95 GLY A N 1
ATOM 781 C CA . GLY A 1 95 ? -9.163 -11.230 -22.853 1.00 48.28 95 GLY A CA 1
ATOM 782 C C . GLY A 1 95 ? -8.517 -10.449 -24.005 1.00 48.28 95 GLY A C 1
ATOM 783 O O . GLY A 1 95 ? -8.489 -10.950 -25.121 1.00 48.28 95 GLY A O 1
ATOM 784 N N . HIS A 1 96 ? -7.949 -9.264 -23.749 1.00 49.19 96 HIS A N 1
ATOM 785 C CA . HIS A 1 96 ? -7.261 -8.472 -24.780 1.00 49.19 96 HIS A CA 1
ATOM 786 C C . HIS A 1 96 ? -5.752 -8.741 -24.871 1.00 49.19 96 HIS A C 1
ATOM 788 O O . HIS A 1 96 ? -5.145 -8.444 -25.896 1.00 49.19 96 HIS A O 1
ATOM 794 N N . LEU A 1 97 ? -5.138 -9.291 -23.817 1.00 48.47 97 LEU A N 1
ATOM 795 C CA . LEU A 1 97 ? -3.698 -9.589 -23.769 1.00 48.47 97 LEU A CA 1
ATOM 796 C C . LEU A 1 97 ? -3.385 -11.071 -24.004 1.00 48.47 97 LEU A C 1
ATOM 798 O O . LEU A 1 97 ? -2.270 -11.404 -24.407 1.00 48.47 97 LEU A O 1
ATOM 802 N N . ALA A 1 98 ? -4.357 -11.960 -23.796 1.00 49.03 98 ALA A N 1
ATOM 803 C CA . ALA A 1 98 ? -4.311 -13.328 -24.289 1.00 49.03 98 ALA A CA 1
ATOM 804 C C . ALA A 1 98 ? -4.610 -13.320 -25.794 1.00 49.03 98 ALA A C 1
ATOM 806 O O . ALA A 1 98 ? -5.689 -13.712 -26.227 1.00 49.03 98 ALA A O 1
ATOM 807 N N . GLY A 1 99 ? -3.653 -12.821 -26.580 1.00 41.69 99 GLY A N 1
ATOM 808 C CA . GLY A 1 99 ? -3.662 -12.976 -28.026 1.00 41.69 99 GLY A CA 1
ATOM 809 C C . GLY A 1 99 ? -3.954 -14.432 -28.375 1.00 41.69 99 GLY A C 1
ATOM 810 O O . GLY A 1 99 ? -3.247 -15.339 -27.935 1.00 41.69 99 GLY A O 1
ATOM 811 N N . GLU A 1 100 ? -5.057 -14.605 -29.089 1.00 45.78 100 GLU A N 1
ATOM 812 C CA . GLU A 1 100 ? -5.471 -15.748 -29.890 1.00 45.78 100 GLU A CA 1
ATOM 813 C C . GLU A 1 100 ? -4.381 -16.817 -30.035 1.00 45.78 100 GLU A C 1
ATOM 815 O O . GLU A 1 100 ? -3.563 -16.805 -30.955 1.00 45.78 100 GLU A O 1
ATOM 820 N N . ARG A 1 101 ? -4.389 -17.812 -29.147 1.00 43.75 101 ARG A N 1
ATOM 821 C CA . ARG A 1 101 ? -3.885 -19.126 -29.532 1.00 43.75 101 ARG A CA 1
ATOM 822 C C . ARG A 1 101 ? -5.031 -19.779 -30.292 1.00 43.75 101 ARG A C 1
ATOM 824 O O . ARG A 1 101 ? -5.820 -20.488 -29.679 1.00 43.75 101 ARG A O 1
ATOM 831 N N . SER A 1 102 ? -5.173 -19.468 -31.582 1.00 42.50 102 SER A N 1
ATOM 832 C CA . SER A 1 102 ? -6.109 -20.184 -32.453 1.00 42.50 102 SER A CA 1
ATOM 833 C C . SER A 1 102 ? -5.808 -21.679 -32.344 1.00 42.50 102 SER A C 1
ATOM 835 O O . SER A 1 102 ? -4.689 -22.087 -32.677 1.00 42.50 102 SER A O 1
ATOM 837 N N . PRO A 1 103 ? -6.737 -22.506 -31.841 1.00 55.03 103 PRO A N 1
ATOM 838 C CA . PRO A 1 103 ? -6.701 -23.914 -32.153 1.00 55.03 103 PRO A CA 1
ATOM 839 C C . PRO A 1 103 ? -7.210 -24.080 -33.591 1.00 55.03 103 PRO A C 1
ATOM 841 O O . PRO A 1 103 ? -7.992 -23.273 -34.087 1.00 55.03 103 PRO A O 1
ATOM 844 N N . ASP A 1 104 ? -6.754 -25.146 -34.232 1.00 41.38 104 ASP A N 1
ATOM 845 C CA . ASP A 1 104 ? -7.291 -25.683 -35.481 1.00 41.38 104 ASP A CA 1
ATOM 846 C C . ASP A 1 104 ? -6.833 -24.993 -36.772 1.00 41.38 104 ASP A C 1
ATOM 848 O O . ASP A 1 104 ? -7.527 -24.193 -37.392 1.00 41.38 104 ASP A O 1
ATOM 852 N N . THR A 1 105 ? -5.689 -25.459 -37.277 1.00 45.03 105 THR A N 1
ATOM 853 C CA . THR A 1 105 ? -5.625 -25.763 -38.709 1.00 45.03 105 THR A CA 1
ATOM 854 C C . THR A 1 105 ? -6.161 -27.189 -38.873 1.00 45.03 105 THR A C 1
ATOM 856 O O . THR A 1 105 ? -5.447 -28.132 -38.516 1.00 45.03 105 THR A O 1
ATOM 859 N N . PRO A 1 106 ? -7.392 -27.402 -39.374 1.00 45.53 106 PRO A N 1
ATOM 860 C CA . PRO A 1 106 ? -7.776 -28.719 -39.832 1.00 45.53 106 PRO A CA 1
ATOM 861 C C . PRO A 1 106 ? -6.951 -29.051 -41.074 1.00 45.53 106 PRO A C 1
ATOM 863 O O . PRO A 1 106 ? -6.757 -28.225 -41.970 1.00 45.53 106 PRO A O 1
ATOM 866 N N . ALA A 1 107 ? -6.444 -30.278 -41.091 1.00 49.28 107 ALA A N 1
ATOM 867 C CA . ALA A 1 107 ? -5.916 -30.909 -42.281 1.00 49.28 107 ALA A CA 1
ATOM 868 C C . ALA A 1 107 ? -6.943 -30.879 -43.426 1.00 49.28 107 ALA A C 1
ATOM 870 O O . ALA A 1 107 ? -8.145 -30.829 -43.184 1.00 49.28 107 ALA A O 1
ATOM 871 N N . GLU A 1 108 ? -6.403 -31.010 -44.640 1.00 44.53 108 GLU A N 1
ATOM 872 C CA . GLU A 1 108 ? -7.035 -31.402 -45.909 1.00 44.53 108 GLU A CA 1
ATOM 873 C C . GLU A 1 108 ? -7.008 -30.315 -46.987 1.00 44.53 108 GLU A C 1
ATOM 875 O O . GLU A 1 108 ? -7.879 -29.458 -47.079 1.00 44.53 108 GLU A O 1
ATOM 880 N N . HIS A 1 109 ? -6.031 -30.435 -47.888 1.00 40.59 109 HIS A N 1
ATOM 881 C CA . HIS A 1 109 ? -6.344 -30.604 -49.307 1.00 40.59 109 HIS A CA 1
ATOM 882 C C . HIS A 1 109 ? -5.234 -31.420 -49.970 1.00 40.59 109 HIS A C 1
ATOM 884 O O . HIS A 1 109 ? -4.104 -30.967 -50.144 1.00 40.59 109 HIS A O 1
ATOM 890 N N . GLY A 1 110 ? -5.570 -32.663 -50.308 1.00 42.09 110 GLY A N 1
ATOM 891 C CA . GLY A 1 110 ? -4.832 -33.420 -51.301 1.00 42.09 110 GLY A CA 1
ATOM 892 C C . GLY A 1 110 ? -5.179 -32.973 -52.724 1.00 42.09 110 GLY A C 1
ATOM 893 O O . GLY A 1 110 ? -6.214 -32.358 -52.969 1.00 42.09 110 GLY A O 1
ATOM 894 N N . LEU A 1 111 ? -4.322 -33.441 -53.634 1.00 46.00 111 LEU A N 1
ATOM 895 C CA . LEU A 1 111 ? -4.510 -33.683 -55.071 1.00 46.00 111 LEU A CA 1
ATOM 896 C C . LEU A 1 111 ? -4.115 -32.602 -56.110 1.00 46.00 111 LEU A C 1
ATOM 898 O O . LEU A 1 111 ? -4.774 -31.582 -56.272 1.00 46.00 111 LEU A O 1
ATOM 902 N N . ASN A 1 112 ? -3.172 -33.050 -56.963 1.00 42.44 112 ASN A N 1
ATOM 903 C CA . ASN A 1 112 ? -2.974 -32.794 -58.407 1.00 42.44 112 ASN A CA 1
ATOM 904 C C . ASN A 1 112 ? -2.250 -31.496 -58.818 1.00 42.44 112 ASN A C 1
ATOM 906 O O . ASN A 1 112 ? -2.591 -30.421 -58.357 1.00 42.44 112 ASN A O 1
ATOM 910 N N . ARG A 1 113 ? -1.253 -31.482 -59.718 1.00 40.38 113 ARG A N 1
ATOM 911 C CA . ARG A 1 113 ? -0.893 -32.310 -60.898 1.00 40.38 113 ARG A CA 1
ATOM 912 C C . ARG A 1 113 ? 0.644 -32.424 -60.995 1.00 40.38 113 ARG A C 1
ATOM 914 O O . ARG A 1 113 ? 1.330 -31.475 -60.650 1.00 40.38 113 ARG A O 1
ATOM 921 N N . HIS A 1 114 ? 1.215 -33.599 -61.259 1.00 45.34 114 HIS A N 1
ATOM 922 C CA . HIS A 1 114 ? 1.540 -34.170 -62.583 1.00 45.34 114 HIS A CA 1
ATOM 923 C C . HIS A 1 114 ? 2.547 -33.369 -63.437 1.00 45.34 114 HIS A C 1
ATOM 925 O O . HIS A 1 114 ? 2.163 -32.350 -63.998 1.00 45.34 114 HIS A O 1
ATOM 931 N N . LEU A 1 115 ? 3.738 -33.987 -63.573 1.00 51.03 115 LEU A N 1
ATOM 932 C CA . LEU A 1 115 ? 4.754 -33.958 -64.648 1.00 51.03 115 LEU A CA 1
ATOM 933 C C . LEU A 1 115 ? 5.397 -32.618 -65.035 1.00 51.03 115 LEU A C 1
ATOM 935 O O . LEU A 1 115 ? 4.708 -31.761 -65.621 1.00 51.03 115 LEU A O 1
#

Organism: NCBI:txid169976

Solvent-accessible surface area (backbone atoms only — not comparable to full-atom values): 7243 Å² total; per-residue (Å²): 127,87,90,79,82,79,81,86,84,46,45,68,61,51,15,51,42,19,42,27,25,63,35,54,72,56,15,59,50,38,66,67,51,51,75,68,54,50,49,51,31,49,52,42,22,53,50,45,67,77,65,53,78,75,56,94,72,72,79,70,82,46,70,59,56,37,48,42,34,18,46,41,26,66,76,69,74,44,88,57,80,67,86,34,95,60,68,59,73,53,75,94,54,41,72,77,70,57,68,79,80,77,77,80,83,76,85,86,85,84,85,89,81,86,136

Mean predicted aligned error: 12.32 Å